Protein AF-A0A7J8WZK5-F1 (afdb_monomer)

Secondary structure (DSSP, 8-state):
-HHHHHHHHHHHHHHHHHHHH-HHHHHHHHHHHHHHHHHHHHHHHHS-TT-HHHHHHHHHHHHHHHHHHHHHHHHHT--HHHHHHHHHHHHHHHHHHHHHHHHHHHHHHHTT---HHHHHHHHHHHHHHHHHHHHHHHHHHHHHHHHHHHTTT-

Mean predicted aligned error: 5.55 Å

Nearest PDB structures (foldseek):
  4pgw-assembly1_A  TM=8.234E-01  e=2.227E-03  Bacillus subtilis subsp. subtilis str. 168
  6nq8-assembly2_B  TM=8.341E-01  e=3.348E-03  Bacillus subtilis subsp. subtilis str. 168
  6nq9-assembly3_C  TM=8.254E-01  e=3.900E-03  Bacillus subtilis subsp. subtilis str. 168
  4pgr-assembly1_A  TM=8.211E-01  e=5.571E-03  Bacillus subtilis subsp. subtilis str. 168
  8auw-assembly1_D  TM=2.621E-01  e=4.871E+00  Homo sapiens

Structure (mmCIF, N/CA/C/O backbone):
data_AF-A0A7J8WZK5-F1
#
_entry.id   AF-A0A7J8WZK5-F1
#
loop_
_atom_site.group_PDB
_atom_site.id
_atom_site.type_symbol
_atom_site.label_atom_id
_atom_site.label_alt_id
_atom_site.label_comp_id
_atom_site.label_asym_id
_atom_site.label_entity_id
_atom_site.label_seq_id
_atom_site.pdbx_PDB_ins_code
_atom_site.Cartn_x
_atom_site.Cartn_y
_atom_site.Cartn_z
_atom_site.occupancy
_atom_site.B_iso_or_equiv
_atom_site.auth_seq_id
_atom_site.auth_comp_id
_atom_site.auth_asym_id
_atom_site.auth_atom_id
_atom_site.pdbx_PDB_model_num
ATOM 1 N N . MET A 1 1 ? 10.643 -13.506 -3.062 1.00 64.12 1 MET A N 1
ATOM 2 C CA . MET A 1 1 ? 9.834 -14.519 -2.340 1.00 64.12 1 MET A CA 1
ATOM 3 C C . MET A 1 1 ? 9.861 -14.317 -0.829 1.00 64.12 1 MET A C 1
ATOM 5 O O . MET A 1 1 ? 8.789 -14.202 -0.262 1.00 64.12 1 MET A O 1
ATOM 9 N N . ALA A 1 2 ? 11.027 -14.218 -0.173 1.00 86.06 2 ALA A N 1
ATOM 10 C CA . ALA A 1 2 ? 11.083 -13.958 1.276 1.00 86.06 2 ALA A CA 1
ATOM 11 C C . ALA A 1 2 ? 10.385 -12.644 1.689 1.00 86.06 2 ALA A C 1
ATOM 13 O O . ALA A 1 2 ? 9.686 -12.618 2.694 1.00 86.06 2 ALA A O 1
ATOM 14 N N . SER A 1 3 ? 10.507 -11.589 0.874 1.00 83.94 3 SER A N 1
ATOM 15 C CA . SER A 1 3 ? 9.823 -10.303 1.080 1.00 83.94 3 SER A CA 1
ATOM 16 C C . SER A 1 3 ? 8.308 -10.451 1.243 1.00 83.94 3 SER A C 1
ATOM 18 O O . SER A 1 3 ? 7.768 -10.015 2.250 1.00 83.94 3 SER A O 1
ATOM 20 N N . ALA A 1 4 ? 7.644 -11.150 0.318 1.00 88.19 4 ALA A N 1
ATOM 21 C CA . ALA A 1 4 ? 6.196 -11.352 0.356 1.00 88.19 4 ALA A CA 1
ATOM 22 C C . ALA A 1 4 ? 5.731 -12.140 1.593 1.00 88.19 4 ALA A C 1
ATOM 24 O O . ALA A 1 4 ? 4.669 -11.863 2.144 1.00 88.19 4 ALA A O 1
ATOM 25 N N . VAL A 1 5 ? 6.537 -13.101 2.060 1.00 89.50 5 VAL A N 1
ATOM 26 C CA . VAL A 1 5 ? 6.240 -13.856 3.288 1.00 89.50 5 VAL A CA 1
ATOM 27 C C . VAL A 1 5 ? 6.329 -12.951 4.516 1.00 89.50 5 VAL A C 1
ATOM 29 O O . VAL A 1 5 ? 5.424 -12.965 5.348 1.00 89.50 5 VAL A O 1
ATOM 32 N N . PHE A 1 6 ? 7.390 -12.147 4.631 1.00 92.00 6 PHE A N 1
ATOM 33 C CA . PHE A 1 6 ? 7.547 -11.222 5.756 1.00 92.00 6 PHE A CA 1
ATOM 34 C C . PHE A 1 6 ? 6.491 -10.118 5.761 1.00 92.00 6 PHE A C 1
ATOM 36 O O . PHE A 1 6 ? 6.018 -9.728 6.824 1.00 92.00 6 PHE A O 1
ATOM 43 N N . GLU A 1 7 ? 6.088 -9.654 4.585 1.00 90.94 7 GLU A N 1
ATOM 44 C CA . GLU A 1 7 ? 5.021 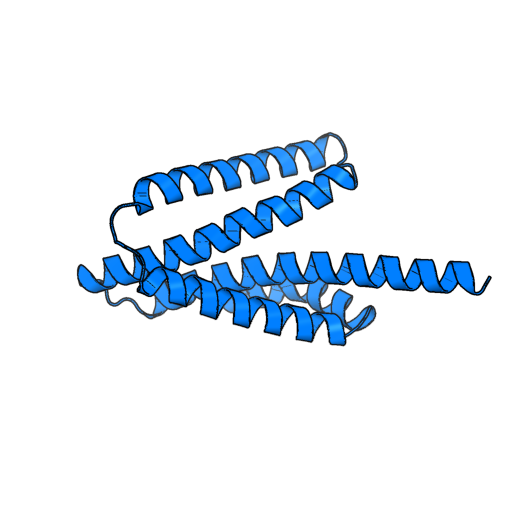-8.674 4.433 1.00 90.94 7 GLU A CA 1
ATOM 45 C C . GLU A 1 7 ? 3.654 -9.257 4.819 1.00 90.94 7 GLU A C 1
ATOM 47 O O . GLU A 1 7 ? 2.903 -8.643 5.570 1.00 90.94 7 GLU A O 1
ATOM 52 N N . GLY A 1 8 ? 3.360 -10.502 4.431 1.00 90.69 8 GLY A N 1
ATOM 53 C CA . GLY A 1 8 ? 2.179 -11.208 4.935 1.00 90.69 8 GLY A CA 1
ATOM 54 C C . GLY A 1 8 ? 2.197 -11.375 6.460 1.00 90.69 8 GLY A C 1
ATOM 55 O O . GLY A 1 8 ? 1.182 -11.156 7.123 1.00 90.69 8 GLY A O 1
ATOM 56 N N . ALA A 1 9 ? 3.356 -11.708 7.035 1.00 92.69 9 ALA A N 1
ATOM 57 C CA . ALA A 1 9 ? 3.514 -11.856 8.481 1.00 92.69 9 ALA A CA 1
ATOM 58 C C . ALA A 1 9 ? 3.329 -10.530 9.243 1.00 92.69 9 ALA A C 1
ATOM 60 O O . ALA A 1 9 ? 2.755 -10.536 10.332 1.00 92.69 9 ALA A O 1
ATOM 61 N N . SER A 1 10 ? 3.766 -9.395 8.683 1.00 93.06 10 SER A N 1
ATOM 62 C CA . SER A 1 10 ? 3.615 -8.080 9.321 1.00 93.06 10 SER A CA 1
ATOM 63 C C . SER A 1 10 ? 2.173 -7.562 9.287 1.00 93.06 10 SER A C 1
ATOM 65 O O . SER A 1 10 ? 1.742 -6.893 10.225 1.00 93.06 10 SER A O 1
ATOM 67 N N . VAL A 1 11 ? 1.406 -7.906 8.247 1.00 93.56 11 VAL A N 1
ATOM 68 C CA . VAL A 1 11 ? -0.013 -7.534 8.109 1.00 93.56 11 VAL A CA 1
ATOM 69 C C . VAL A 1 11 ? -0.940 -8.470 8.904 1.00 93.56 11 VAL A C 1
ATOM 71 O O . VAL A 1 11 ? -2.064 -8.092 9.236 1.00 93.56 11 VAL A O 1
ATOM 74 N N . GLY A 1 12 ? -0.467 -9.664 9.281 1.00 93.12 12 GLY A N 1
ATOM 75 C CA . GLY A 1 12 ? -1.225 -10.681 10.022 1.00 93.12 12 GLY A CA 1
ATOM 76 C C . GLY A 1 12 ? -2.021 -10.163 11.234 1.00 93.12 12 GLY A C 1
ATOM 77 O O . GLY A 1 12 ? -3.226 -10.409 11.291 1.00 93.12 12 GLY A O 1
ATOM 78 N N . PRO A 1 13 ? -1.422 -9.397 12.169 1.00 94.25 13 PRO A N 1
ATOM 79 C CA . PRO A 1 13 ? -2.145 -8.848 13.321 1.00 94.25 13 PRO A CA 1
ATOM 80 C C . PRO A 1 13 ? -3.306 -7.915 12.945 1.00 94.25 13 PRO A C 1
ATOM 82 O O . PRO A 1 13 ? -4.337 -7.900 13.615 1.00 94.25 13 PRO A O 1
ATOM 85 N N . LEU A 1 14 ? -3.169 -7.147 11.858 1.00 92.50 14 LEU A N 1
ATOM 86 C CA . LEU A 1 14 ? -4.234 -6.266 11.373 1.00 92.50 14 LEU A CA 1
ATOM 87 C C . LEU A 1 14 ? -5.396 -7.069 10.773 1.00 92.50 14 LEU A C 1
ATOM 89 O O . LEU A 1 14 ? -6.558 -6.705 10.954 1.00 92.50 14 LEU A O 1
ATOM 93 N N . ILE A 1 15 ? -5.089 -8.165 10.076 1.00 94.25 15 ILE A N 1
ATOM 94 C CA . ILE A 1 15 ? -6.098 -9.087 9.542 1.00 94.25 15 ILE A CA 1
ATOM 95 C C . ILE A 1 15 ? -6.841 -9.781 10.684 1.00 94.25 15 ILE A C 1
ATOM 97 O O . ILE A 1 15 ? -8.066 -9.873 10.635 1.00 94.25 15 ILE A O 1
ATOM 101 N N . ASP A 1 16 ? -6.132 -10.221 11.725 1.00 94.56 16 ASP A N 1
ATOM 102 C CA . ASP A 1 16 ? -6.757 -10.844 12.894 1.00 94.56 16 ASP A CA 1
ATOM 103 C C . ASP A 1 16 ? -7.722 -9.876 13.596 1.00 94.56 16 ASP A C 1
ATOM 105 O O . ASP A 1 16 ? -8.881 -10.213 13.843 1.00 94.56 16 ASP A O 1
ATOM 109 N N . LEU A 1 17 ? -7.307 -8.617 13.787 1.00 92.25 17 LEU A N 1
ATOM 110 C CA . LEU A 1 17 ? -8.190 -7.562 14.290 1.00 92.25 17 LEU A CA 1
ATOM 111 C C . LEU A 1 17 ? -9.423 -7.366 13.391 1.00 92.25 17 LEU A C 1
ATOM 113 O O . LEU A 1 17 ? -10.532 -7.166 13.891 1.00 92.25 17 LEU A O 1
ATOM 117 N N . ALA A 1 18 ? -9.254 -7.445 12.069 1.00 92.50 18 ALA A N 1
ATOM 118 C CA . ALA A 1 18 ? -10.366 -7.325 11.135 1.00 92.50 18 ALA A CA 1
ATOM 119 C C . ALA A 1 18 ? -11.383 -8.458 11.273 1.00 92.50 18 ALA A C 1
ATOM 121 O O . ALA A 1 18 ? -12.587 -8.200 11.287 1.00 92.50 18 ALA A O 1
ATOM 122 N N . ILE A 1 19 ? -10.902 -9.693 11.420 1.00 93.31 19 ILE A N 1
ATOM 123 C CA . ILE A 1 19 ? -11.737 -10.881 11.615 1.00 93.31 19 ILE A CA 1
ATOM 124 C C . ILE A 1 19 ? -12.517 -10.784 12.931 1.00 93.31 19 ILE A C 1
ATOM 126 O O . ILE A 1 19 ? -13.698 -11.126 12.961 1.00 93.31 19 ILE A O 1
ATOM 130 N N . GLN A 1 20 ? -11.888 -10.283 13.998 1.00 91.31 20 GLN A N 1
ATOM 131 C CA . GLN A 1 20 ? -12.538 -10.116 15.301 1.00 91.31 20 GLN A CA 1
ATOM 132 C C . GLN A 1 20 ? -13.648 -9.052 15.289 1.00 91.31 20 GLN A C 1
ATOM 134 O O . GLN A 1 20 ? -14.643 -9.202 15.998 1.00 91.31 20 GLN A O 1
ATOM 139 N N . ILE A 1 21 ? -13.495 -7.979 14.502 1.00 88.19 21 ILE A N 1
ATOM 140 C CA . ILE A 1 21 ? -14.491 -6.900 14.406 1.00 88.19 21 ILE A CA 1
ATOM 141 C C . ILE A 1 21 ? -15.628 -7.278 13.447 1.00 88.19 21 ILE A C 1
ATOM 143 O O . ILE A 1 21 ? -16.794 -7.272 13.841 1.00 88.19 21 ILE A O 1
ATOM 147 N N . ASP A 1 22 ? -15.302 -7.546 12.181 1.00 88.81 22 ASP A N 1
ATOM 148 C CA . ASP A 1 22 ? -16.250 -7.964 11.144 1.00 88.81 22 ASP A CA 1
ATOM 149 C C . ASP A 1 22 ? -15.484 -8.573 9.952 1.00 88.81 22 ASP A C 1
ATOM 151 O O . ASP A 1 22 ? -14.881 -7.833 9.164 1.00 88.81 22 ASP A O 1
ATOM 155 N N . PRO A 1 23 ? -15.551 -9.901 9.744 1.00 91.00 23 PRO A N 1
ATOM 156 C CA . PRO A 1 23 ? -14.893 -10.568 8.619 1.00 91.00 23 PRO A CA 1
ATOM 157 C C . PRO A 1 23 ? -15.300 -10.018 7.243 1.00 91.00 23 PRO A C 1
ATOM 159 O O . PRO A 1 23 ? -14.520 -10.080 6.291 1.00 91.00 23 PRO A O 1
ATOM 162 N N . SER A 1 24 ? -16.501 -9.445 7.118 1.00 92.56 24 SER A N 1
ATOM 163 C CA . SER A 1 24 ? -17.002 -8.869 5.863 1.00 92.56 24 SER A CA 1
ATOM 164 C C . SER A 1 24 ? -16.182 -7.653 5.425 1.00 92.56 24 SER A C 1
ATOM 166 O O . SER A 1 24 ? -16.026 -7.405 4.228 1.00 92.56 24 SER A O 1
ATOM 168 N N . VAL A 1 25 ?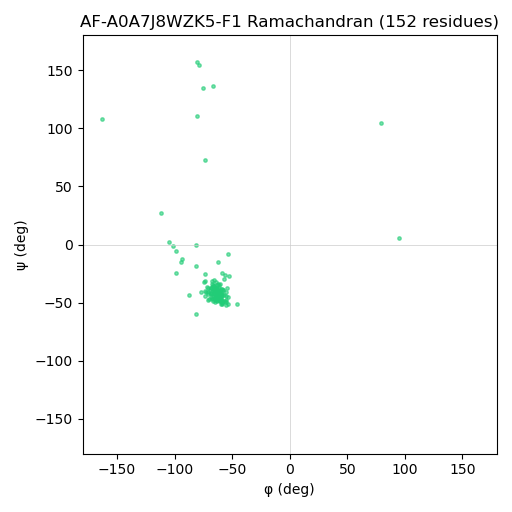 -15.628 -6.905 6.388 1.00 93.62 25 VAL A N 1
ATOM 169 C CA . VAL A 1 25 ? -14.773 -5.739 6.126 1.00 93.62 25 VAL A CA 1
ATOM 170 C C . VAL A 1 25 ? -13.486 -6.157 5.425 1.00 93.62 25 VAL A C 1
ATOM 172 O O . VAL A 1 25 ? -13.071 -5.484 4.485 1.00 93.62 25 VAL A O 1
ATOM 175 N N . LEU A 1 26 ? -12.893 -7.283 5.830 1.00 94.19 26 LEU A N 1
ATOM 176 C CA . LEU A 1 26 ? -11.678 -7.812 5.213 1.00 94.19 26 LEU A CA 1
ATOM 177 C C . LEU A 1 26 ? -11.896 -8.123 3.726 1.00 94.19 26 LEU A C 1
ATOM 179 O O . LEU A 1 26 ? 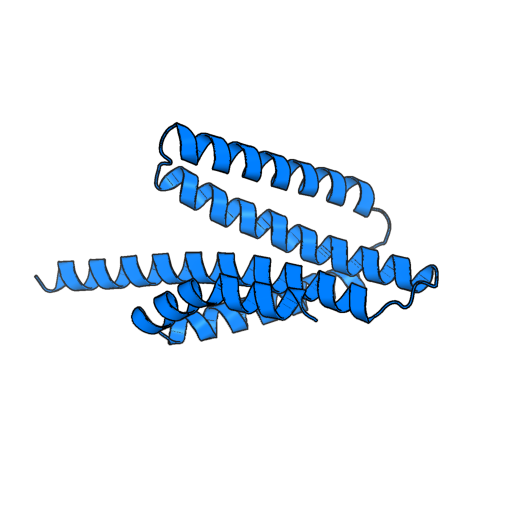-11.120 -7.684 2.877 1.00 94.19 26 LEU A O 1
ATOM 183 N N . VAL A 1 27 ? -12.981 -8.839 3.410 1.00 95.00 27 VAL A N 1
ATOM 184 C CA . VAL A 1 27 ? -13.327 -9.205 2.026 1.00 95.00 27 VAL A CA 1
ATOM 185 C C . VAL A 1 27 ? -13.617 -7.958 1.195 1.00 95.00 27 VAL A C 1
ATOM 187 O O . VAL A 1 27 ?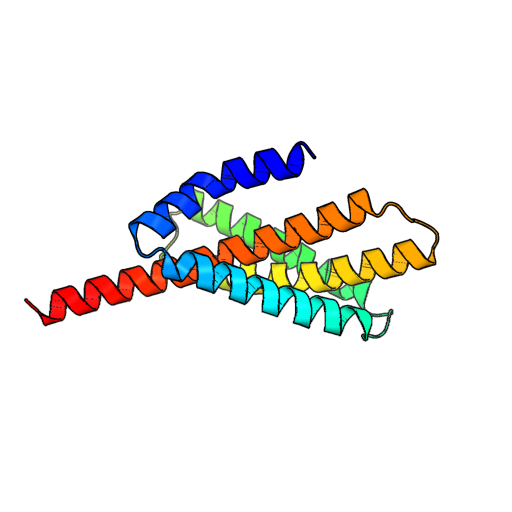 -13.110 -7.821 0.083 1.00 95.00 27 VAL A O 1
ATOM 190 N N . ALA A 1 28 ? -14.396 -7.021 1.737 1.00 95.06 28 ALA A N 1
ATOM 191 C CA . ALA A 1 28 ? -14.737 -5.790 1.037 1.00 95.06 28 ALA A CA 1
ATOM 192 C C . ALA A 1 28 ? -13.509 -4.894 0.793 1.00 95.06 28 ALA A C 1
ATOM 194 O O . ALA A 1 28 ? -13.384 -4.334 -0.295 1.00 95.06 28 ALA A O 1
ATOM 195 N N . ALA A 1 29 ? -12.583 -4.806 1.755 1.00 95.75 29 ALA A N 1
ATOM 196 C CA . ALA A 1 29 ? -11.321 -4.091 1.587 1.00 95.75 29 ALA A CA 1
ATOM 197 C C . ALA A 1 29 ? -10.480 -4.720 0.471 1.00 95.75 29 ALA A C 1
ATOM 199 O O . ALA A 1 29 ? -10.043 -4.012 -0.429 1.00 95.75 29 ALA A O 1
ATOM 200 N N . PHE A 1 30 ? -10.330 -6.048 0.475 1.00 95.94 30 PHE A N 1
ATOM 201 C CA . PHE A 1 30 ? -9.566 -6.768 -0.545 1.00 95.94 30 PHE A CA 1
ATOM 202 C C . PHE A 1 30 ? -10.145 -6.577 -1.954 1.00 95.94 30 PHE A C 1
ATOM 204 O O . PHE A 1 30 ? -9.419 -6.222 -2.882 1.00 95.94 30 PHE A O 1
ATOM 211 N N . VAL A 1 31 ? -11.460 -6.759 -2.116 1.00 96.81 31 VAL A N 1
ATOM 212 C CA . VAL A 1 31 ? -12.142 -6.559 -3.405 1.00 96.81 31 VAL A CA 1
ATOM 213 C C . VAL A 1 31 ? -12.047 -5.099 -3.853 1.00 96.81 31 VAL A C 1
ATOM 215 O O . VAL A 1 31 ? -11.777 -4.834 -5.023 1.00 96.81 31 VAL A O 1
ATOM 218 N N . GLY A 1 32 ? -12.214 -4.148 -2.930 1.00 95.38 32 GLY A N 1
ATOM 219 C CA . GLY A 1 32 ? -12.057 -2.722 -3.209 1.00 95.38 32 GLY A CA 1
ATOM 220 C C . GLY A 1 32 ? -10.656 -2.379 -3.716 1.00 95.38 32 GLY A C 1
ATOM 221 O O . GLY A 1 32 ? -10.525 -1.694 -4.730 1.00 95.38 32 GLY A O 1
ATOM 222 N N . THR A 1 33 ? -9.611 -2.906 -3.071 1.00 95.94 33 THR A N 1
ATOM 223 C CA . THR A 1 33 ? -8.223 -2.754 -3.530 1.00 95.94 33 THR A CA 1
ATOM 224 C C . THR A 1 33 ? -8.004 -3.408 -4.890 1.00 95.94 33 THR A C 1
ATOM 226 O O . THR A 1 33 ? -7.390 -2.788 -5.749 1.00 95.94 33 THR A O 1
ATOM 229 N N . ALA A 1 34 ? -8.528 -4.614 -5.132 1.00 96.38 34 ALA A N 1
ATOM 230 C CA . ALA A 1 34 ? -8.395 -5.304 -6.419 1.00 96.38 34 ALA A CA 1
ATOM 231 C C . ALA A 1 34 ? -9.019 -4.520 -7.578 1.00 96.38 34 ALA A C 1
ATOM 233 O O . ALA A 1 34 ? -8.401 -4.385 -8.634 1.00 96.38 34 ALA A O 1
ATOM 234 N N . ILE A 1 35 ? -10.207 -3.950 -7.366 1.00 96.62 35 ILE A N 1
ATOM 235 C CA . ILE A 1 35 ? -10.857 -3.086 -8.356 1.00 96.62 35 ILE A CA 1
ATOM 236 C C . ILE A 1 35 ? -10.030 -1.817 -8.573 1.00 96.62 35 ILE A C 1
ATOM 238 O O . ILE A 1 35 ? -9.772 -1.455 -9.718 1.00 96.62 35 ILE A O 1
ATOM 242 N N . ALA A 1 36 ? -9.586 -1.155 -7.500 1.00 94.44 36 ALA A N 1
ATOM 243 C CA . ALA A 1 36 ? -8.761 0.045 -7.610 1.00 94.44 36 ALA A CA 1
ATOM 244 C C . ALA A 1 36 ? -7.465 -0.241 -8.383 1.00 94.44 36 ALA A C 1
ATOM 246 O O . ALA A 1 36 ? -7.170 0.459 -9.347 1.00 94.44 36 ALA A O 1
ATOM 247 N N . PHE A 1 37 ? -6.744 -1.301 -8.020 1.00 94.75 37 PHE A N 1
ATOM 248 C CA . PHE A 1 37 ? -5.529 -1.744 -8.696 1.00 94.75 37 PHE A CA 1
ATOM 249 C C . PHE A 1 37 ? -5.774 -1.988 -10.186 1.00 94.75 37 PHE A C 1
ATOM 251 O O . PHE A 1 37 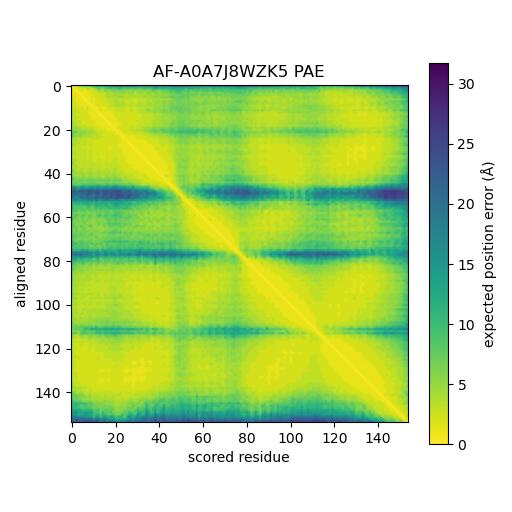? -5.110 -1.388 -11.025 1.00 94.75 37 PHE A O 1
ATOM 258 N N . ALA A 1 38 ? -6.791 -2.782 -10.534 1.00 94.56 38 ALA A N 1
ATOM 259 C CA . ALA A 1 38 ? -7.120 -3.066 -11.928 1.00 94.56 38 ALA A CA 1
ATOM 260 C C . ALA A 1 38 ? -7.466 -1.794 -12.723 1.00 94.56 38 ALA A C 1
ATOM 262 O O . ALA A 1 38 ? -6.987 -1.617 -13.843 1.00 94.56 38 ALA A O 1
ATOM 263 N N . CYS A 1 39 ? -8.263 -0.890 -12.147 1.00 93.75 39 CYS A N 1
ATOM 264 C CA . CYS A 1 39 ? -8.653 0.363 -12.791 1.00 93.75 39 CYS A CA 1
ATOM 265 C C . CYS A 1 39 ? -7.466 1.314 -12.987 1.00 93.75 39 CYS A C 1
ATOM 267 O O . CYS A 1 39 ? -7.287 1.850 -14.078 1.00 93.75 39 CYS A O 1
ATOM 269 N N . PHE A 1 40 ? -6.658 1.534 -11.949 1.00 91.31 40 PHE A N 1
ATOM 270 C CA . PHE A 1 40 ? -5.547 2.484 -11.990 1.00 91.31 40 PHE A CA 1
ATOM 271 C C . PHE A 1 40 ? -4.372 1.961 -12.815 1.00 91.31 40 PHE A C 1
ATOM 273 O O . PHE A 1 40 ? -3.875 2.702 -13.658 1.00 91.31 40 PHE A O 1
ATOM 280 N N . SER A 1 41 ? -3.981 0.692 -12.664 1.00 89.81 41 SER A N 1
ATOM 281 C CA . SER A 1 41 ? -2.979 0.073 -13.540 1.00 89.81 41 SER A CA 1
ATOM 282 C C . SER A 1 41 ? -3.477 -0.003 -14.988 1.00 89.81 41 SER A C 1
ATOM 284 O O . SER A 1 41 ? -2.719 0.275 -15.916 1.00 89.81 41 SER A O 1
ATOM 286 N N . GLY A 1 42 ? -4.770 -0.284 -15.195 1.00 89.38 42 GLY A N 1
ATOM 287 C CA . GLY A 1 42 ? -5.435 -0.213 -16.500 1.00 89.38 42 GLY A CA 1
ATOM 288 C C . GLY A 1 42 ? -5.342 1.165 -17.153 1.00 89.38 42 GLY A C 1
ATOM 289 O O . GLY A 1 42 ? -4.952 1.283 -18.313 1.00 89.38 42 GLY A O 1
ATOM 290 N N . ALA A 1 43 ? -5.654 2.218 -16.397 1.00 87.75 43 ALA A N 1
ATOM 291 C CA . ALA A 1 43 ? -5.530 3.597 -16.855 1.00 87.75 43 ALA A CA 1
ATOM 292 C C . ALA A 1 43 ? -4.071 3.978 -17.145 1.00 87.75 43 ALA A C 1
ATOM 294 O O . ALA A 1 43 ? -3.809 4.661 -18.134 1.00 87.75 43 ALA A O 1
ATOM 295 N N . ALA A 1 44 ? -3.126 3.500 -16.329 1.00 86.88 44 ALA A N 1
ATOM 296 C CA . ALA A 1 44 ? -1.701 3.703 -16.547 1.00 86.88 44 ALA A CA 1
ATOM 297 C C . ALA A 1 44 ? -1.278 3.129 -17.910 1.00 86.88 44 ALA A C 1
ATOM 299 O O . ALA A 1 44 ? -0.775 3.867 -18.748 1.00 86.88 44 ALA A O 1
ATOM 300 N N . MET A 1 45 ? -1.624 1.875 -18.217 1.00 85.75 45 MET A N 1
ATOM 301 C CA . MET A 1 45 ? -1.299 1.257 -19.514 1.00 85.75 45 MET A CA 1
ATOM 302 C C . MET A 1 45 ? -1.753 2.072 -20.742 1.00 85.75 45 MET A C 1
ATOM 304 O O . MET A 1 45 ? -1.149 1.960 -21.808 1.00 85.75 45 MET A O 1
ATOM 308 N N . LEU A 1 46 ? -2.808 2.883 -20.610 1.00 83.50 46 LEU A N 1
ATOM 309 C CA . LEU A 1 46 ? -3.357 3.716 -21.685 1.00 83.50 46 LEU A CA 1
ATOM 310 C C . LEU A 1 46 ? -2.816 5.159 -21.697 1.00 83.50 46 LEU A C 1
ATOM 312 O O . LEU A 1 46 ? -3.001 5.876 -22.684 1.00 83.50 46 LEU A O 1
ATOM 316 N N . ALA A 1 47 ? -2.183 5.618 -20.616 1.00 78.00 47 ALA A N 1
ATOM 317 C CA . ALA A 1 47 ? -1.738 7.000 -20.465 1.00 78.00 47 ALA A CA 1
ATOM 318 C C . ALA A 1 47 ? -0.425 7.300 -21.222 1.00 78.00 47 ALA A C 1
ATOM 320 O O . ALA A 1 47 ? 0.398 6.426 -21.495 1.00 78.00 47 ALA A O 1
ATOM 321 N N . LYS A 1 48 ? -0.220 8.574 -21.594 1.00 68.12 48 LYS A N 1
ATOM 322 C CA . LYS A 1 48 ? 0.951 9.021 -22.372 1.00 68.12 48 LYS A CA 1
ATOM 323 C C . LYS A 1 48 ? 2.227 9.090 -21.518 1.00 68.12 48 LYS A C 1
ATOM 325 O O . LYS A 1 48 ? 2.262 9.734 -20.478 1.00 68.12 48 LYS A O 1
ATOM 330 N N . ARG A 1 49 ? 3.317 8.554 -22.077 1.00 63.28 49 ARG A N 1
ATOM 331 C CA . ARG A 1 49 ? 4.650 8.328 -21.478 1.00 63.28 49 ARG A CA 1
ATOM 332 C C . ARG A 1 49 ? 5.420 9.484 -20.814 1.00 63.28 49 ARG A C 1
ATOM 334 O O . ARG A 1 49 ? 6.497 9.231 -20.299 1.00 63.28 49 ARG A O 1
ATOM 341 N N . ARG A 1 50 ? 5.006 10.752 -20.892 1.00 59.12 50 ARG A N 1
ATOM 342 C CA . ARG A 1 50 ? 5.945 11.879 -20.656 1.00 59.12 50 ARG A CA 1
ATOM 343 C C . ARG A 1 50 ? 5.882 12.564 -19.287 1.00 59.12 50 ARG A C 1
ATOM 345 O O . ARG A 1 50 ? 6.684 13.462 -19.057 1.00 59.12 50 ARG A O 1
ATOM 352 N N . GLU A 1 51 ? 4.998 12.155 -18.379 1.00 63.38 51 GLU A N 1
ATOM 353 C CA . GLU A 1 51 ? 4.765 12.883 -17.114 1.00 63.38 51 GLU A CA 1
ATOM 354 C C . GLU A 1 51 ? 5.375 12.223 -15.853 1.00 63.38 51 GLU A C 1
ATOM 356 O O . GLU A 1 51 ? 5.257 12.765 -14.754 1.00 63.38 51 GLU A O 1
ATOM 361 N N . TYR A 1 52 ? 6.096 11.100 -15.983 1.00 60.41 52 TYR A N 1
ATOM 362 C CA . TYR A 1 52 ? 6.547 10.291 -14.832 1.00 60.41 52 TYR A CA 1
ATOM 363 C C . TYR A 1 52 ? 7.567 10.969 -13.920 1.00 60.41 52 TYR A C 1
ATOM 365 O O . TYR A 1 52 ? 7.518 10.786 -12.707 1.00 60.41 52 TYR A O 1
ATOM 373 N N . LEU A 1 53 ? 8.467 11.781 -14.476 1.00 63.12 53 LEU A N 1
ATOM 374 C CA . LEU A 1 53 ? 9.528 12.431 -13.698 1.00 63.12 53 LEU A CA 1
ATOM 375 C C . LEU A 1 53 ? 8.959 13.447 -12.696 1.00 63.12 53 LEU A C 1
ATOM 377 O O . LEU A 1 53 ? 9.398 13.512 -11.549 1.00 63.12 53 LEU A O 1
ATOM 381 N N . TYR A 1 54 ? 7.930 14.193 -13.105 1.00 72.94 54 TYR A N 1
ATOM 382 C CA . TYR A 1 54 ? 7.241 15.138 -12.227 1.00 72.94 54 TYR A CA 1
ATOM 383 C C . TYR A 1 54 ? 6.356 14.421 -11.209 1.00 72.94 54 TYR A C 1
ATOM 385 O O . TYR A 1 54 ? 6.329 14.810 -10.040 1.00 72.94 54 TYR A O 1
ATOM 393 N N . LEU A 1 55 ? 5.671 13.353 -11.627 1.00 80.06 55 LEU A N 1
ATOM 394 C CA . LEU A 1 55 ? 4.788 12.604 -10.741 1.00 80.06 55 LEU A CA 1
ATOM 395 C C . LEU A 1 55 ? 5.575 11.844 -9.660 1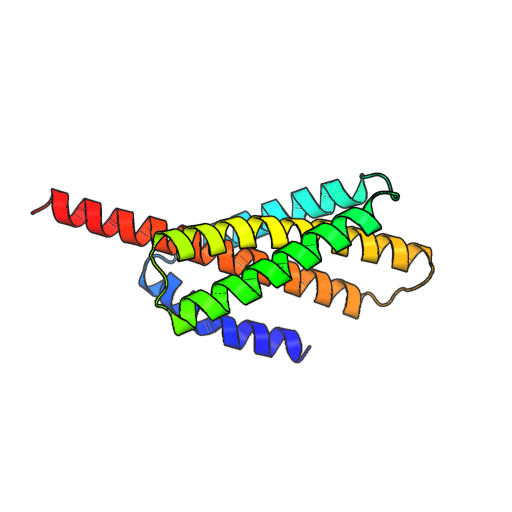.00 80.06 55 LEU A C 1
ATOM 397 O O . LEU A 1 55 ? 5.222 11.923 -8.488 1.00 80.06 55 LEU A O 1
ATOM 401 N N . GLY A 1 56 ? 6.695 11.204 -10.010 1.00 82.00 56 GLY A N 1
ATOM 402 C CA . GLY A 1 56 ? 7.588 10.551 -9.046 1.00 82.00 56 GLY A CA 1
ATOM 403 C C . GLY A 1 56 ? 8.208 11.532 -8.043 1.00 82.00 56 GLY A C 1
ATOM 404 O O . GLY A 1 56 ? 8.262 11.253 -6.843 1.00 82.00 56 GLY A O 1
ATOM 405 N N . GLY A 1 57 ? 8.609 12.726 -8.496 1.00 83.75 57 GLY A N 1
ATOM 406 C CA . GLY A 1 57 ? 9.071 13.807 -7.614 1.00 83.75 57 GLY A CA 1
ATOM 407 C C . GLY A 1 57 ? 7.994 14.281 -6.628 1.00 83.75 57 GLY A C 1
ATOM 408 O O . GLY A 1 57 ? 8.253 14.437 -5.434 1.00 83.75 57 GLY A O 1
ATOM 409 N N . LEU A 1 58 ? 6.756 14.445 -7.100 1.00 87.38 58 LEU A N 1
ATOM 410 C CA . LEU A 1 58 ? 5.628 14.818 -6.247 1.00 87.38 58 LEU A CA 1
ATOM 411 C C . LEU A 1 58 ? 5.325 13.729 -5.205 1.00 87.38 58 LEU A C 1
ATOM 413 O O . LEU A 1 58 ? 5.214 14.021 -4.015 1.00 87.38 58 LEU A O 1
ATOM 417 N N . LEU A 1 59 ? 5.242 12.467 -5.624 1.00 87.19 59 LEU A N 1
ATOM 418 C CA . LEU A 1 59 ? 4.912 11.350 -4.737 1.00 87.19 59 LEU A CA 1
ATOM 419 C C . LEU A 1 59 ? 6.015 11.062 -3.707 1.00 87.19 59 LEU A C 1
ATOM 421 O O . LEU A 1 59 ? 5.715 10.762 -2.549 1.00 87.19 59 LEU A O 1
ATOM 425 N N . SER A 1 60 ? 7.289 11.208 -4.082 1.00 87.69 60 SER A N 1
ATOM 426 C CA . SER A 1 60 ? 8.420 11.076 -3.147 1.00 87.69 60 SER A CA 1
ATOM 427 C C . SER A 1 60 ? 8.431 12.177 -2.090 1.00 87.69 60 SER A C 1
ATOM 429 O O . SER A 1 60 ? 8.668 11.895 -0.909 1.00 87.69 60 SER A O 1
ATOM 431 N N . SER A 1 61 ? 8.065 13.408 -2.460 1.00 89.81 61 SER A N 1
ATOM 432 C CA . SER A 1 61 ? 7.843 14.475 -1.480 1.00 89.81 61 SER A CA 1
ATOM 433 C C . SER A 1 61 ? 6.669 14.162 -0.540 1.00 89.81 61 SER A C 1
ATOM 435 O O . SER A 1 61 ? 6.776 14.382 0.666 1.00 89.81 61 SER A O 1
ATOM 437 N N . GLY A 1 62 ? 5.595 13.548 -1.056 1.00 89.06 62 GLY A N 1
ATOM 438 C CA . GLY A 1 62 ? 4.447 13.098 -0.266 1.00 89.06 62 GLY A CA 1
ATOM 439 C C . GLY A 1 62 ? 4.815 12.039 0.777 1.00 89.06 62 GLY A C 1
ATOM 440 O O . GLY A 1 62 ? 4.421 12.154 1.936 1.00 89.06 62 GLY A O 1
ATOM 441 N N . VAL A 1 63 ? 5.633 11.047 0.409 1.00 89.00 63 VAL A N 1
ATOM 442 C CA . VAL A 1 63 ? 6.142 10.030 1.355 1.00 89.00 63 VAL A CA 1
ATOM 443 C C . VAL A 1 63 ? 7.054 10.650 2.402 1.00 89.00 63 VAL A C 1
ATOM 445 O O . VAL A 1 63 ? 6.935 10.332 3.582 1.00 89.00 63 VAL A O 1
ATOM 448 N N . SER A 1 64 ? 7.928 11.571 1.995 1.00 90.19 64 SER A N 1
ATOM 449 C CA . SER A 1 64 ? 8.799 12.286 2.932 1.00 90.19 64 SER A CA 1
ATOM 450 C C . SER A 1 64 ? 7.974 13.081 3.946 1.00 90.19 64 SER A C 1
ATOM 452 O O . SER A 1 64 ? 8.256 13.047 5.141 1.00 90.19 64 SER A O 1
ATOM 454 N N . MET A 1 65 ? 6.910 13.747 3.491 1.00 89.75 65 MET A N 1
ATOM 455 C CA . MET A 1 65 ? 5.979 14.456 4.366 1.00 89.75 65 MET A CA 1
ATOM 456 C C . MET A 1 65 ? 5.275 13.504 5.337 1.00 89.75 65 MET A C 1
ATOM 458 O O . MET A 1 65 ? 5.231 13.793 6.530 1.00 89.75 65 MET A O 1
ATOM 462 N N . LEU A 1 66 ? 4.770 12.362 4.857 1.00 89.62 66 LEU A N 1
ATOM 463 C CA . LEU A 1 66 ? 4.169 11.329 5.708 1.00 89.62 66 LEU A CA 1
ATOM 464 C C . LEU A 1 66 ? 5.148 10.842 6.778 1.00 89.62 66 LEU A C 1
ATOM 466 O O . LEU A 1 66 ? 4.765 10.736 7.936 1.00 89.62 66 LEU A O 1
ATOM 470 N N . LEU A 1 67 ? 6.414 10.616 6.421 1.00 90.81 67 LEU A N 1
ATOM 471 C CA . LEU A 1 67 ? 7.457 10.204 7.360 1.00 90.81 67 LEU A CA 1
ATOM 472 C C . LEU A 1 67 ? 7.667 11.242 8.471 1.00 90.81 67 LEU A C 1
ATOM 474 O O . LEU A 1 67 ? 7.682 10.886 9.650 1.00 90.81 67 LEU A O 1
ATOM 478 N N . TRP A 1 68 ? 7.774 12.524 8.115 1.00 89.62 68 TRP A N 1
ATOM 479 C CA . TRP A 1 68 ? 7.916 13.603 9.098 1.00 89.62 68 TRP A CA 1
ATOM 480 C C . TRP A 1 68 ? 6.672 13.768 9.973 1.00 89.62 68 TRP A C 1
ATOM 482 O O . TRP A 1 68 ? 6.800 14.004 11.174 1.00 89.62 68 TRP A O 1
ATOM 492 N N . LEU A 1 69 ? 5.475 13.605 9.403 1.00 86.44 69 LEU A N 1
ATOM 493 C CA . LEU A 1 69 ? 4.217 13.635 10.151 1.00 86.44 69 LEU A CA 1
ATOM 494 C C . LEU A 1 69 ? 4.132 12.485 11.155 1.00 86.44 69 LEU A C 1
ATOM 496 O O . LEU A 1 69 ? 3.798 12.718 12.316 1.00 86.44 69 LEU A O 1
ATOM 500 N N . HIS A 1 70 ? 4.492 11.272 10.740 1.00 86.00 70 HIS A N 1
ATOM 501 C CA . HIS A 1 70 ? 4.502 10.102 11.612 1.00 86.00 70 HIS A CA 1
ATOM 502 C C . HIS A 1 70 ? 5.494 10.282 12.768 1.00 86.00 70 HIS A C 1
ATOM 504 O O . HIS A 1 70 ? 5.162 10.022 13.926 1.00 86.00 70 HIS A O 1
ATOM 510 N N . PHE A 1 71 ? 6.691 10.794 12.467 1.00 87.56 71 PHE A N 1
ATOM 511 C CA . PHE A 1 71 ? 7.717 11.084 13.467 1.00 87.56 71 PHE A CA 1
ATOM 512 C C . PHE 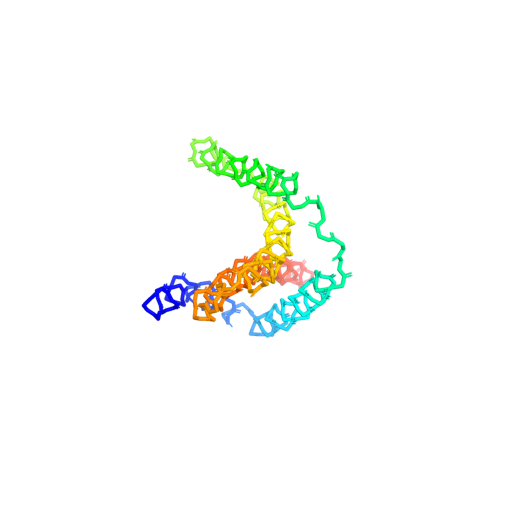A 1 71 ? 7.259 12.154 14.466 1.00 87.56 71 PHE A C 1
ATOM 514 O O . PHE A 1 71 ? 7.372 11.967 15.678 1.00 87.56 71 PHE A O 1
ATOM 521 N N . ALA A 1 72 ? 6.669 13.248 13.978 1.00 85.69 72 ALA A N 1
ATOM 522 C CA . ALA A 1 72 ? 6.113 14.293 14.831 1.00 85.69 72 ALA A CA 1
ATOM 523 C C . ALA A 1 72 ? 4.970 13.758 15.709 1.00 85.69 72 ALA A C 1
ATOM 525 O O . ALA A 1 72 ? 4.949 13.999 16.914 1.00 85.69 72 ALA A O 1
ATOM 526 N N . SER A 1 73 ? 4.059 12.972 15.133 1.00 85.19 73 SER A N 1
ATOM 527 C CA . SER A 1 73 ? 2.960 12.318 15.850 1.00 85.19 73 SER A CA 1
ATOM 528 C C . SER A 1 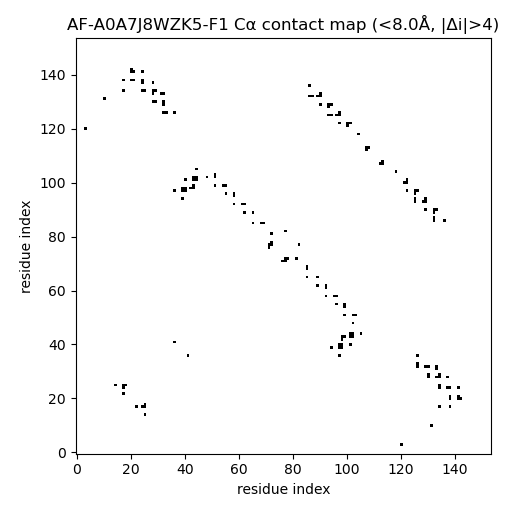73 ? 3.467 11.406 16.977 1.00 85.19 73 SER A C 1
ATOM 530 O O . SER A 1 73 ? 2.918 11.421 18.080 1.00 85.19 73 SER A O 1
ATOM 532 N N . SER A 1 74 ? 4.566 10.680 16.745 1.00 85.44 74 SER A N 1
ATOM 533 C CA . SER A 1 74 ? 5.197 9.823 17.756 1.00 85.44 74 SER A CA 1
ATOM 534 C C . SER A 1 74 ? 5.829 10.596 18.920 1.00 85.44 74 SER A C 1
ATOM 536 O O . SER A 1 74 ? 5.882 10.058 20.023 1.00 85.44 74 SER A O 1
ATOM 538 N N . ILE A 1 75 ? 6.335 11.814 18.696 1.00 88.00 75 ILE A N 1
ATOM 539 C CA . ILE A 1 75 ? 6.996 12.623 19.737 1.00 88.00 75 ILE A CA 1
ATOM 540 C C . ILE A 1 75 ? 5.988 13.476 20.510 1.00 88.00 75 ILE A C 1
ATOM 542 O O . ILE A 1 75 ? 6.073 13.583 21.731 1.00 88.00 75 ILE A O 1
ATOM 546 N N . PHE A 1 76 ? 5.043 14.098 19.805 1.00 82.50 76 PHE A N 1
ATOM 547 C CA . PHE A 1 76 ? 4.143 15.106 20.372 1.00 82.50 76 PHE A CA 1
ATOM 548 C C . PHE A 1 76 ? 2.760 14.559 20.751 1.00 82.50 76 PHE A C 1
ATOM 550 O O . PHE A 1 76 ? 1.966 15.283 21.346 1.00 82.50 76 PHE A O 1
ATOM 557 N N . GLY A 1 77 ? 2.477 13.291 20.434 1.00 73.44 77 GLY A N 1
ATOM 558 C CA . GLY A 1 77 ? 1.164 12.679 20.614 1.00 73.44 77 GLY A CA 1
ATOM 559 C C . GLY A 1 77 ? 0.206 13.084 19.492 1.00 73.44 77 GLY A C 1
ATOM 560 O O . GLY A 1 77 ? -0.304 14.202 19.449 1.00 73.44 77 GLY A O 1
ATOM 561 N N . GLY A 1 78 ? -0.048 12.165 18.561 1.00 74.12 78 GLY A N 1
ATOM 562 C CA . GLY A 1 78 ? -0.965 12.387 17.444 1.00 74.12 78 GLY A CA 1
ATOM 563 C C . GLY A 1 78 ? -2.426 12.536 17.870 1.00 74.12 78 GLY A C 1
ATOM 564 O O . GLY A 1 78 ? -2.944 11.753 18.666 1.00 74.12 78 GLY A O 1
ATOM 565 N N . SER A 1 79 ? -3.129 13.509 17.285 1.00 81.12 79 SER A N 1
ATOM 566 C CA . SER A 1 79 ? -4.588 13.606 17.407 1.00 81.12 79 SER A CA 1
ATOM 567 C C . SER A 1 79 ? -5.288 12.643 16.439 1.00 81.12 79 SER A C 1
ATOM 569 O O . SER A 1 79 ? -4.750 12.288 15.386 1.00 81.12 79 SER A O 1
ATOM 571 N N . ALA A 1 80 ? -6.538 12.275 16.738 1.00 78.75 80 ALA A N 1
ATOM 572 C CA . ALA A 1 80 ? -7.355 11.457 15.837 1.00 78.75 80 ALA A CA 1
ATOM 573 C C . ALA A 1 80 ? -7.531 12.093 14.442 1.00 78.75 80 ALA A C 1
ATOM 575 O O . ALA A 1 80 ? -7.658 11.377 13.450 1.00 78.75 80 ALA A O 1
ATOM 576 N N . ALA A 1 81 ? -7.512 13.428 14.350 1.00 79.62 81 ALA A N 1
ATOM 577 C CA . ALA A 1 81 ? -7.589 14.144 13.080 1.00 79.62 81 ALA A CA 1
ATOM 578 C C . ALA A 1 81 ? -6.301 13.993 12.254 1.00 79.62 81 ALA A C 1
ATOM 580 O O . ALA A 1 81 ? -6.385 13.756 11.051 1.00 79.62 81 ALA A O 1
ATOM 581 N N . PHE A 1 82 ? -5.127 14.057 12.895 1.00 83.69 82 PHE A N 1
ATOM 582 C CA . PHE A 1 82 ? -3.847 13.815 12.221 1.00 83.69 82 PHE A CA 1
ATOM 583 C C . PHE A 1 82 ? -3.753 12.386 11.693 1.00 83.69 82 PHE A C 1
ATOM 585 O O . PHE A 1 82 ? -3.390 12.192 10.539 1.00 83.69 82 PHE A O 1
ATOM 592 N N . PHE A 1 83 ? -4.177 11.403 12.489 1.00 83.88 83 PHE A N 1
ATOM 593 C CA . PHE A 1 83 ? -4.209 10.003 12.064 1.00 83.88 83 PHE A CA 1
ATOM 594 C C . PHE A 1 83 ? -5.138 9.771 10.858 1.00 83.88 83 PHE A C 1
ATOM 596 O O . PHE A 1 83 ? -4.785 9.061 9.920 1.00 83.88 83 PHE A O 1
ATOM 603 N N . MET A 1 84 ? -6.317 10.408 10.833 1.00 86.06 84 MET A N 1
ATOM 604 C CA . MET A 1 84 ? -7.201 10.368 9.660 1.00 86.06 84 MET A CA 1
ATOM 605 C C . MET A 1 84 ? -6.552 11.008 8.438 1.00 86.06 84 MET A C 1
ATOM 607 O O . MET A 1 84 ? -6.547 10.399 7.370 1.00 86.06 84 MET A O 1
ATOM 611 N N . PHE A 1 85 ? -5.989 12.207 8.585 1.00 87.75 85 PHE A N 1
ATOM 612 C CA . PHE A 1 85 ? -5.297 12.872 7.487 1.00 87.75 85 PHE A CA 1
ATOM 613 C C . PHE A 1 85 ? -4.188 11.987 6.911 1.00 87.75 85 PHE A C 1
ATOM 615 O O . PHE A 1 85 ? -4.142 11.784 5.704 1.00 87.75 85 PHE A O 1
ATOM 622 N N . GLU A 1 86 ? -3.351 11.412 7.769 1.00 89.88 86 GLU A N 1
ATOM 623 C CA . GLU A 1 86 ? -2.228 10.564 7.376 1.00 89.88 86 GLU A CA 1
ATOM 624 C C . GLU A 1 86 ? -2.679 9.336 6.578 1.00 89.88 86 GLU A C 1
ATOM 626 O O . GLU A 1 86 ? -2.106 9.031 5.533 1.00 89.88 86 GLU A O 1
ATOM 631 N N . ILE A 1 87 ? -3.756 8.673 7.005 1.00 90.62 87 ILE A N 1
ATOM 632 C CA . ILE A 1 87 ? -4.284 7.500 6.306 1.00 90.62 87 ILE A CA 1
ATOM 633 C C . ILE A 1 87 ? -4.873 7.860 4.941 1.00 90.62 87 ILE A C 1
ATOM 635 O O . ILE A 1 87 ? -4.588 7.172 3.961 1.00 90.62 87 ILE A O 1
ATOM 639 N N . TYR A 1 88 ? -5.688 8.915 4.849 1.00 92.50 88 TYR A N 1
ATOM 640 C CA . TYR A 1 88 ? -6.314 9.302 3.578 1.00 92.50 88 TYR A CA 1
ATOM 641 C C . TYR A 1 88 ? -5.306 9.922 2.603 1.00 92.50 88 TYR A C 1
ATOM 643 O O . TYR A 1 88 ? -5.332 9.610 1.412 1.00 92.50 88 TYR A O 1
ATOM 651 N N . PHE A 1 89 ? -4.395 10.762 3.098 1.00 92.50 89 PHE A N 1
ATOM 652 C CA . PHE A 1 89 ? -3.313 11.323 2.292 1.00 92.50 89 PHE A CA 1
ATOM 653 C C . PHE A 1 89 ? -2.338 10.227 1.852 1.00 92.50 89 PHE A C 1
ATOM 655 O O . PHE A 1 89 ? -1.983 10.154 0.678 1.00 92.50 89 PHE A O 1
ATOM 662 N N . GLY A 1 90 ? -1.986 9.311 2.757 1.00 92.56 90 GLY A N 1
ATOM 663 C CA . GLY A 1 90 ? -1.224 8.109 2.442 1.00 92.56 90 GLY A CA 1
ATOM 664 C C . GLY A 1 90 ? -1.896 7.280 1.357 1.00 92.56 90 GLY A C 1
ATOM 665 O O . GLY A 1 90 ? -1.264 6.963 0.359 1.00 92.56 90 GLY A O 1
ATOM 666 N N . LEU A 1 91 ? -3.191 6.993 1.479 1.00 94.06 91 LEU A N 1
ATOM 667 C CA . LEU A 1 91 ? -3.924 6.267 0.443 1.00 94.06 91 LEU A CA 1
ATOM 668 C C . LEU A 1 91 ? -3.782 6.936 -0.936 1.00 94.06 91 LEU A C 1
ATOM 670 O O . LEU A 1 91 ? -3.483 6.248 -1.908 1.00 94.06 91 LEU A O 1
ATOM 674 N N . LEU A 1 92 ? -3.930 8.262 -1.014 1.00 93.19 92 LEU A N 1
ATOM 675 C CA . LEU A 1 92 ? -3.762 9.015 -2.260 1.00 93.19 92 LEU A CA 1
ATOM 676 C C . LEU A 1 92 ? -2.340 8.891 -2.829 1.00 93.19 92 LEU A C 1
ATOM 678 O O . LEU A 1 92 ? -2.178 8.635 -4.020 1.00 93.19 92 LEU A O 1
ATOM 682 N N . VAL A 1 93 ? -1.319 9.026 -1.981 1.00 93.19 93 VAL A N 1
ATOM 683 C CA . VAL A 1 93 ? 0.088 8.897 -2.387 1.00 93.19 93 VAL A CA 1
ATOM 684 C C . VAL A 1 93 ? 0.379 7.492 -2.921 1.00 93.19 93 VAL A C 1
ATOM 686 O O . VAL A 1 93 ? 0.970 7.355 -3.987 1.00 93.19 93 VAL A O 1
ATOM 689 N N . PHE A 1 94 ? -0.067 6.439 -2.235 1.00 93.19 94 PHE A N 1
ATOM 690 C CA . PHE A 1 94 ? 0.228 5.060 -2.638 1.00 93.19 94 PHE A CA 1
ATOM 691 C C . PHE A 1 94 ? -0.576 4.591 -3.853 1.00 93.19 94 PHE A C 1
ATOM 693 O O . PHE A 1 94 ? -0.046 3.857 -4.680 1.00 93.19 94 PHE A O 1
ATOM 700 N N . VAL A 1 95 ? -1.809 5.073 -4.031 1.00 93.81 95 VAL A N 1
ATOM 701 C CA . VAL A 1 95 ? -2.526 4.899 -5.305 1.00 93.81 95 VAL A CA 1
ATOM 702 C C . VAL A 1 95 ? -1.771 5.589 -6.447 1.00 93.81 95 VAL A C 1
ATOM 704 O O . VAL A 1 95 ? -1.701 5.048 -7.547 1.00 93.81 95 VAL A O 1
ATOM 707 N N . GLY A 1 96 ? -1.163 6.751 -6.189 1.00 91.25 96 GLY A N 1
ATOM 708 C CA . GLY A 1 96 ? -0.282 7.418 -7.145 1.00 91.25 96 GLY A CA 1
ATOM 709 C C . GLY A 1 96 ? 0.958 6.592 -7.499 1.00 91.25 96 GLY A C 1
ATOM 710 O O . GLY A 1 96 ? 1.277 6.473 -8.681 1.00 91.25 96 GLY A O 1
ATOM 711 N N . TYR A 1 97 ? 1.623 5.987 -6.507 1.00 90.94 97 TYR A N 1
ATOM 712 C CA . TYR A 1 97 ? 2.776 5.106 -6.747 1.00 90.94 97 TYR A CA 1
ATOM 713 C C . TYR A 1 97 ? 2.409 3.911 -7.605 1.00 90.94 97 TYR A C 1
ATOM 715 O O . TYR A 1 97 ? 3.070 3.676 -8.601 1.00 90.94 97 TYR A O 1
ATOM 723 N N . MET A 1 98 ? 1.284 3.262 -7.322 1.00 91.94 98 MET A N 1
ATOM 724 C CA . MET A 1 98 ? 0.790 2.146 -8.125 1.00 91.94 98 MET A CA 1
ATOM 725 C C . MET A 1 98 ? 0.652 2.500 -9.619 1.00 91.94 98 MET A C 1
ATOM 727 O O . MET A 1 98 ? 0.949 1.681 -10.491 1.00 91.94 98 MET A O 1
ATOM 731 N N . VAL A 1 99 ? 0.236 3.733 -9.939 1.00 91.19 99 VAL A N 1
ATOM 732 C CA . VAL A 1 99 ? 0.190 4.237 -11.324 1.00 91.19 99 VAL A CA 1
ATOM 733 C C . VAL A 1 99 ? 1.599 4.464 -11.877 1.00 91.19 99 VAL A C 1
ATOM 735 O O . VAL A 1 99 ? 1.873 4.049 -13.001 1.00 91.19 99 VAL A O 1
ATOM 738 N N . VAL A 1 100 ? 2.486 5.110 -11.115 1.00 90.00 100 VAL A N 1
ATOM 739 C CA . VAL A 1 100 ? 3.874 5.376 -11.535 1.00 90.00 100 VAL A CA 1
ATOM 740 C C . VAL A 1 100 ? 4.651 4.082 -11.758 1.00 90.00 100 VAL A C 1
ATOM 742 O O . VAL A 1 100 ? 5.277 3.934 -12.803 1.00 90.00 100 VAL A O 1
ATOM 745 N N . ASP A 1 101 ? 4.551 3.125 -10.847 1.00 91.31 101 ASP A N 1
ATOM 746 C CA . ASP A 1 101 ? 5.281 1.863 -10.892 1.00 91.31 101 ASP A CA 1
ATOM 747 C C . ASP A 1 101 ? 4.777 0.978 -12.034 1.00 91.31 101 ASP A C 1
ATOM 749 O O . ASP A 1 101 ? 5.583 0.409 -12.770 1.00 91.31 101 ASP A O 1
ATOM 753 N N . THR A 1 102 ? 3.458 0.940 -12.283 1.00 91.31 102 THR A N 1
ATOM 754 C CA . THR A 1 102 ? 2.906 0.273 -13.480 1.00 91.31 102 THR A CA 1
ATOM 755 C C . THR A 1 102 ? 3.543 0.831 -14.757 1.00 91.31 102 THR A C 1
ATOM 757 O O . THR A 1 102 ? 3.878 0.082 -15.674 1.00 91.31 102 THR A O 1
ATOM 760 N N . GLN A 1 103 ? 3.741 2.145 -14.821 1.00 89.88 103 GLN A N 1
ATOM 761 C CA . GLN A 1 103 ? 4.279 2.806 -16.005 1.00 89.88 103 GLN A CA 1
ATOM 762 C C . GLN A 1 103 ? 5.784 2.632 -16.157 1.00 89.88 103 GLN A C 1
ATOM 764 O O . GLN A 1 103 ? 6.258 2.389 -17.267 1.00 89.88 103 GLN A O 1
ATOM 769 N N . ASP A 1 104 ? 6.522 2.713 -15.053 1.00 89.31 104 ASP A N 1
ATOM 770 C CA . ASP A 1 104 ? 7.961 2.472 -15.011 1.00 89.31 104 ASP A CA 1
ATOM 771 C C . ASP A 1 104 ? 8.282 1.029 -15.432 1.00 89.31 104 ASP A C 1
ATOM 773 O O . ASP A 1 104 ? 9.191 0.798 -16.225 1.00 89.31 104 ASP A O 1
ATOM 777 N N . ILE A 1 105 ? 7.467 0.053 -15.011 1.00 90.69 105 ILE A N 1
ATOM 778 C CA . ILE A 1 105 ? 7.558 -1.340 -15.477 1.00 90.69 105 ILE A CA 1
ATOM 779 C C . ILE A 1 105 ? 7.365 -1.430 -16.996 1.00 90.69 105 ILE A C 1
ATOM 781 O O . ILE A 1 105 ? 8.145 -2.091 -17.681 1.00 90.69 105 ILE A O 1
ATOM 785 N N . ILE A 1 106 ? 6.348 -0.760 -17.546 1.00 89.06 106 ILE A N 1
ATOM 786 C CA . ILE A 1 106 ? 6.096 -0.758 -18.995 1.00 89.06 106 ILE A CA 1
ATOM 787 C C . ILE A 1 106 ? 7.263 -0.108 -19.740 1.00 89.06 106 ILE A C 1
ATOM 789 O O . ILE A 1 106 ? 7.672 -0.597 -20.795 1.00 89.06 106 ILE A O 1
ATOM 793 N N . GLU A 1 107 ? 7.810 0.990 -19.225 1.00 87.94 107 GLU A N 1
ATOM 794 C CA . GLU A 1 107 ? 8.948 1.672 -19.832 1.00 87.94 107 GLU A CA 1
ATOM 795 C C . GLU A 1 107 ? 10.207 0.800 -19.816 1.00 87.94 107 GLU A C 1
ATOM 797 O O . GLU A 1 107 ? 10.808 0.598 -20.874 1.00 87.94 107 GLU A O 1
ATOM 802 N N . LYS A 1 108 ? 10.537 0.199 -18.668 1.00 89.25 108 LYS A N 1
ATOM 803 C CA . LYS A 1 108 ? 11.630 -0.772 -18.507 1.00 89.25 108 LYS A CA 1
ATOM 804 C C . LYS A 1 108 ? 11.500 -1.953 -19.466 1.00 89.25 108 LYS A C 1
ATOM 806 O O . LYS A 1 108 ? 12.460 -2.263 -20.171 1.00 89.25 108 LYS A O 1
ATOM 811 N N . ALA A 1 109 ? 10.297 -2.510 -19.609 1.00 89.38 109 ALA A N 1
ATOM 812 C CA . ALA A 1 109 ? 10.018 -3.581 -20.564 1.00 89.38 109 ALA A CA 1
ATOM 813 C C . ALA A 1 109 ? 10.301 -3.175 -22.020 1.00 89.38 109 ALA A C 1
ATOM 815 O O . ALA A 1 109 ? 10.853 -3.961 -22.788 1.00 89.38 109 ALA A O 1
ATOM 816 N N . HIS A 1 110 ? 9.990 -1.934 -22.408 1.00 87.25 110 HIS A N 1
ATOM 817 C CA . HIS A 1 110 ? 10.313 -1.436 -23.751 1.00 87.25 110 HIS A CA 1
ATOM 818 C C . HIS A 1 110 ? 11.800 -1.135 -23.952 1.00 87.25 110 HIS A C 1
ATOM 820 O O . HIS A 1 110 ? 12.274 -1.169 -25.085 1.00 87.25 110 HIS A O 1
ATOM 826 N N . LEU A 1 111 ? 12.529 -0.841 -22.874 1.00 89.56 111 LEU A N 1
ATOM 827 C CA . LEU A 1 111 ? 13.984 -0.680 -22.884 1.00 89.56 111 LEU A CA 1
ATOM 828 C C . LEU A 1 111 ? 14.728 -2.028 -22.829 1.00 89.56 111 LEU A C 1
ATOM 830 O O . LEU A 1 111 ? 15.956 -2.045 -22.887 1.00 89.56 111 LEU A O 1
ATOM 834 N N . GLY A 1 112 ? 13.999 -3.148 -22.771 1.00 90.56 112 GLY A N 1
ATOM 835 C CA . GLY A 1 112 ? 14.545 -4.504 -22.813 1.00 90.56 112 GLY A CA 1
ATOM 836 C C . GLY A 1 112 ? 14.781 -5.151 -21.445 1.00 90.56 112 GLY A C 1
ATOM 837 O O . GLY A 1 112 ? 15.319 -6.255 -21.400 1.00 90.56 112 GLY A O 1
ATOM 838 N N . ASP A 1 113 ? 14.378 -4.510 -20.343 1.00 92.12 113 ASP A N 1
ATOM 839 C CA . ASP A 1 113 ? 14.367 -5.135 -19.016 1.00 92.12 113 ASP A CA 1
ATOM 840 C C . ASP A 1 113 ? 13.110 -5.999 -18.862 1.00 92.12 113 ASP A C 1
ATOM 842 O O . ASP A 1 113 ? 11.990 -5.498 -18.820 1.00 92.12 113 ASP A O 1
ATOM 846 N N . LEU A 1 114 ? 13.297 -7.317 -18.827 1.00 90.69 114 LEU A N 1
ATOM 847 C CA . LEU A 1 114 ? 12.218 -8.303 -18.758 1.00 90.69 114 LEU A CA 1
ATOM 848 C C . LEU A 1 114 ? 12.206 -9.045 -17.415 1.00 90.69 114 LEU A C 1
ATOM 850 O O . LEU A 1 114 ? 11.759 -10.192 -17.350 1.00 90.69 114 LEU A O 1
ATOM 854 N N . ASP A 1 115 ? 12.697 -8.422 -16.338 1.00 92.81 115 ASP A N 1
ATOM 855 C CA . ASP A 1 115 ? 12.660 -8.995 -14.989 1.00 92.81 115 ASP A CA 1
ATOM 856 C C . ASP A 1 115 ? 11.238 -8.957 -14.393 1.00 92.81 115 ASP A C 1
ATOM 858 O O . ASP A 1 115 ? 10.905 -8.206 -13.470 1.00 92.81 115 ASP A O 1
ATOM 862 N N . TYR A 1 116 ? 10.374 -9.824 -14.926 1.00 89.81 116 TYR A N 1
ATOM 863 C CA . TYR A 1 116 ? 8.974 -9.957 -14.523 1.00 89.81 116 TYR A CA 1
ATOM 864 C C . TYR A 1 116 ? 8.804 -10.299 -13.038 1.00 89.81 116 TYR A C 1
ATOM 866 O O . TYR A 1 116 ? 7.765 -9.989 -12.458 1.00 89.81 116 TYR A O 1
ATOM 874 N N . VAL A 1 117 ? 9.809 -10.910 -12.397 1.00 92.69 117 VAL A N 1
ATOM 875 C CA . VAL A 1 117 ? 9.763 -11.231 -10.964 1.00 92.69 117 VAL A CA 1
ATOM 876 C C . VAL A 1 117 ? 9.877 -9.959 -10.134 1.00 92.69 117 VAL A C 1
ATOM 878 O O . VAL A 1 117 ? 9.074 -9.760 -9.222 1.00 92.69 117 VAL A O 1
ATOM 881 N N . LYS A 1 118 ? 10.841 -9.084 -10.444 1.00 91.56 118 LYS A N 1
ATOM 882 C CA . LYS A 1 118 ? 10.960 -7.791 -9.756 1.00 91.56 118 LYS A CA 1
ATOM 883 C C . LYS A 1 118 ? 9.749 -6.909 -10.021 1.00 91.56 118 LYS A C 1
ATOM 885 O O . LYS A 1 118 ? 9.193 -6.371 -9.072 1.00 91.56 118 LYS A O 1
ATOM 890 N N . HIS A 1 119 ? 9.301 -6.828 -11.273 1.00 92.44 119 HIS A N 1
ATOM 891 C CA . HIS A 1 119 ? 8.122 -6.043 -11.639 1.00 92.44 119 HIS A CA 1
ATOM 892 C C . HIS A 1 119 ? 6.858 -6.508 -10.896 1.00 92.44 119 HIS A C 1
ATOM 894 O O . HIS A 1 119 ? 6.111 -5.686 -10.369 1.00 92.44 119 HIS A O 1
ATOM 900 N N . ALA A 1 120 ? 6.646 -7.824 -10.774 1.00 93.12 120 ALA A N 1
ATOM 901 C CA . ALA A 1 120 ? 5.533 -8.369 -9.999 1.00 93.12 120 ALA A CA 1
ATOM 902 C C . ALA A 1 120 ? 5.654 -8.067 -8.497 1.00 93.12 120 ALA A C 1
ATOM 904 O O . ALA A 1 120 ? 4.647 -7.789 -7.851 1.00 93.12 120 ALA A O 1
ATOM 905 N N . LEU A 1 121 ? 6.868 -8.105 -7.934 1.00 93.38 121 LEU A N 1
ATOM 906 C CA . LEU A 1 121 ? 7.091 -7.767 -6.527 1.00 93.38 121 LEU A CA 1
ATOM 907 C C . LEU A 1 121 ? 6.817 -6.288 -6.233 1.00 93.38 121 LEU A C 1
ATOM 909 O O . LEU A 1 121 ? 6.215 -6.003 -5.205 1.00 93.38 121 LEU A O 1
ATOM 913 N N . THR A 1 122 ? 7.199 -5.375 -7.128 1.00 92.88 122 THR A N 1
ATOM 914 C CA . THR A 1 122 ? 6.886 -3.942 -7.005 1.00 92.88 122 THR A CA 1
ATOM 915 C C . THR A 1 122 ? 5.373 -3.707 -6.957 1.00 92.88 122 THR A C 1
ATOM 917 O O . THR A 1 122 ? 4.855 -3.129 -6.002 1.00 92.88 122 THR A O 1
ATOM 920 N N . LEU A 1 123 ? 4.632 -4.263 -7.919 1.00 93.69 123 LEU A N 1
ATOM 921 C CA . LEU A 1 123 ? 3.172 -4.135 -7.942 1.00 93.69 123 LEU A CA 1
ATOM 922 C C . LEU A 1 123 ? 2.494 -4.817 -6.744 1.00 93.69 123 LEU A C 1
ATOM 924 O O . LEU A 1 123 ? 1.463 -4.349 -6.264 1.00 93.69 123 LEU A O 1
ATOM 928 N N . PHE A 1 124 ? 3.066 -5.915 -6.240 1.00 94.12 124 PHE A N 1
ATOM 929 C CA . PHE A 1 124 ? 2.590 -6.569 -5.023 1.00 94.12 124 PHE A CA 1
ATOM 930 C C . PHE A 1 124 ? 2.736 -5.660 -3.796 1.00 94.12 124 PHE A C 1
ATOM 932 O O . PHE A 1 124 ? 1.780 -5.533 -3.030 1.00 94.12 124 PHE A O 1
ATOM 939 N N . THR A 1 125 ? 3.883 -4.993 -3.629 1.00 93.75 125 THR A N 1
ATOM 940 C CA . THR A 1 125 ? 4.091 -4.063 -2.509 1.00 93.75 125 THR A CA 1
ATOM 941 C C . THR A 1 125 ? 3.140 -2.871 -2.580 1.00 93.75 125 THR A C 1
ATOM 943 O O . THR A 1 125 ? 2.559 -2.496 -1.563 1.00 93.75 125 THR A O 1
ATOM 946 N N . ASP A 1 126 ? 2.879 -2.333 -3.776 1.00 93.81 126 ASP A N 1
ATOM 947 C CA . ASP A 1 126 ? 1.882 -1.271 -3.960 1.00 93.81 126 ASP A CA 1
ATOM 948 C C . ASP A 1 126 ? 0.478 -1.735 -3.581 1.00 93.81 126 ASP A C 1
ATOM 950 O O . ASP A 1 126 ? -0.251 -1.042 -2.863 1.00 93.81 126 ASP A O 1
ATOM 954 N N . PHE A 1 127 ? 0.102 -2.938 -4.022 1.00 95.31 127 PHE A N 1
ATOM 955 C CA . PHE A 1 127 ? -1.191 -3.527 -3.705 1.00 95.31 127 PHE A CA 1
ATOM 956 C C . PHE A 1 127 ? -1.386 -3.675 -2.193 1.00 95.31 127 PHE A C 1
ATOM 958 O O . PHE A 1 127 ? -2.404 -3.227 -1.659 1.00 95.31 127 PHE A O 1
ATOM 965 N N . VAL A 1 128 ? -0.417 -4.271 -1.488 1.00 95.38 128 VAL A N 1
ATOM 966 C CA . VAL A 1 128 ? -0.481 -4.446 -0.028 1.00 95.38 128 VAL A CA 1
ATOM 967 C C . VAL A 1 128 ? -0.537 -3.090 0.670 1.00 95.38 128 VAL A C 1
ATOM 969 O O . VAL A 1 128 ? -1.349 -2.887 1.577 1.00 95.38 128 VAL A O 1
ATOM 972 N N . ALA A 1 129 ? 0.270 -2.136 0.212 1.00 93.81 129 ALA A N 1
ATOM 973 C CA . ALA A 1 129 ? 0.303 -0.795 0.755 1.00 93.81 129 ALA A CA 1
ATOM 974 C C . ALA A 1 129 ? -1.062 -0.098 0.625 1.00 93.81 129 ALA A C 1
ATOM 976 O O . ALA A 1 129 ? -1.507 0.537 1.580 1.00 93.81 129 ALA A O 1
ATOM 977 N N . VAL A 1 130 ? -1.769 -0.217 -0.501 1.00 96.25 130 VAL A N 1
ATOM 978 C CA . VAL A 1 130 ? -3.132 0.329 -0.658 1.00 96.25 130 VAL A CA 1
ATOM 979 C C . VAL A 1 130 ? -4.149 -0.466 0.175 1.00 96.25 130 VAL A C 1
ATOM 981 O O . VAL A 1 130 ? -4.980 0.133 0.864 1.00 96.25 130 VAL A O 1
ATOM 984 N N . PHE A 1 131 ? -4.059 -1.799 0.174 1.00 96.50 131 PHE A N 1
ATOM 985 C CA . PHE A 1 131 ? -4.938 -2.693 0.935 1.00 96.50 131 PHE A CA 1
ATOM 986 C C . PHE A 1 131 ? -4.947 -2.381 2.430 1.00 96.50 131 PHE A C 1
ATOM 988 O O . PHE A 1 131 ? -6.018 -2.207 3.009 1.00 96.50 131 PHE A O 1
ATOM 995 N N . VAL A 1 132 ? -3.773 -2.238 3.049 1.00 95.44 132 VAL A N 1
ATOM 996 C CA . VAL A 1 132 ? -3.656 -1.944 4.484 1.00 95.44 132 VAL A CA 1
ATOM 997 C C . VAL A 1 132 ? -4.370 -0.639 4.844 1.00 95.44 132 VAL A C 1
ATOM 999 O O . VAL A 1 132 ? -5.115 -0.608 5.823 1.00 95.44 132 VAL A O 1
ATOM 1002 N N . ARG A 1 133 ? -4.221 0.432 4.047 1.00 95.00 133 ARG A N 1
ATOM 1003 C CA . ARG A 1 133 ? -4.919 1.704 4.332 1.00 95.00 133 ARG A CA 1
ATOM 1004 C C . ARG A 1 133 ? -6.426 1.555 4.197 1.00 95.00 133 ARG A C 1
ATOM 1006 O O . ARG A 1 133 ? -7.149 2.004 5.082 1.00 95.00 133 ARG A O 1
ATOM 1013 N N . ILE A 1 134 ? -6.900 0.918 3.124 1.00 96.25 134 ILE A N 1
ATOM 1014 C CA . ILE A 1 134 ? -8.338 0.687 2.922 1.00 96.25 134 ILE A CA 1
ATOM 1015 C C . ILE A 1 134 ? -8.907 -0.133 4.083 1.00 96.25 134 ILE A C 1
ATOM 1017 O O . ILE A 1 134 ? -9.940 0.237 4.641 1.00 96.25 134 ILE A O 1
ATOM 1021 N N . LEU A 1 135 ? -8.209 -1.190 4.504 1.00 95.94 135 LEU A N 1
ATOM 1022 C CA . LEU A 1 135 ? -8.621 -2.025 5.625 1.00 95.94 135 LEU A CA 1
ATOM 1023 C C . LEU A 1 135 ? -8.740 -1.209 6.918 1.00 95.94 135 LEU A C 1
ATOM 1025 O O . LEU A 1 135 ? -9.779 -1.267 7.572 1.00 95.94 135 LEU A O 1
ATOM 1029 N N . ILE A 1 136 ? -7.743 -0.384 7.256 1.00 94.12 136 ILE A N 1
ATOM 1030 C CA . ILE A 1 136 ? -7.795 0.461 8.462 1.00 94.12 136 ILE A CA 1
ATOM 1031 C C . ILE A 1 136 ? -8.967 1.455 8.399 1.00 94.12 136 ILE A C 1
ATOM 1033 O O . ILE A 1 136 ? -9.689 1.613 9.388 1.00 94.12 136 ILE A O 1
ATOM 1037 N N . ILE A 1 137 ? -9.204 2.092 7.244 1.00 94.25 137 ILE A N 1
ATOM 1038 C CA . ILE A 1 137 ? -10.342 3.010 7.049 1.00 94.25 137 ILE A CA 1
ATOM 1039 C C . ILE A 1 137 ? -11.665 2.284 7.312 1.00 94.25 137 ILE A C 1
ATOM 1041 O O . ILE A 1 137 ? -12.516 2.772 8.062 1.00 94.25 137 ILE A O 1
ATOM 1045 N N . MET A 1 138 ? -11.851 1.112 6.706 1.00 94.06 138 MET A N 1
ATOM 1046 C CA . MET A 1 138 ? -13.095 0.360 6.833 1.00 94.06 138 MET A CA 1
ATOM 1047 C C . MET A 1 138 ? -13.303 -0.186 8.247 1.00 94.06 138 MET A C 1
ATOM 1049 O O . MET A 1 138 ? -14.430 -0.154 8.745 1.00 94.06 138 MET A O 1
ATOM 1053 N N . LEU A 1 139 ? -12.236 -0.622 8.921 1.00 93.75 139 LEU A N 1
ATOM 1054 C CA . LEU A 1 139 ? -12.301 -1.080 10.308 1.00 93.75 139 LEU A CA 1
ATOM 1055 C C . LEU A 1 139 ? -12.734 0.031 11.251 1.00 93.75 139 LEU A C 1
ATOM 1057 O O . LEU A 1 139 ? -13.660 -0.168 12.039 1.00 93.75 139 LEU A O 1
ATOM 1061 N N . LYS A 1 140 ? -12.138 1.221 11.126 1.00 91.19 140 LYS A N 1
ATOM 1062 C CA . LYS A 1 140 ? -12.541 2.372 11.936 1.00 91.19 140 LYS A CA 1
ATOM 1063 C C . LYS A 1 140 ? -14.007 2.731 11.709 1.00 91.19 140 LYS A C 1
ATOM 1065 O O . LYS A 1 140 ? -14.750 2.920 12.670 1.00 91.19 140 LYS A O 1
ATOM 1070 N N . ASN A 1 141 ? -14.448 2.752 10.452 1.00 90.81 141 ASN A N 1
ATOM 1071 C CA . ASN A 1 141 ? -15.842 3.036 10.113 1.00 90.81 141 ASN A CA 1
ATOM 1072 C C . ASN A 1 141 ? -16.811 1.978 10.677 1.00 90.81 141 ASN A C 1
ATOM 1074 O O . ASN A 1 141 ? -17.910 2.322 11.122 1.00 90.81 141 ASN A O 1
ATOM 1078 N N . SER A 1 142 ? -16.420 0.699 10.675 1.00 90.62 142 SER A N 1
ATOM 1079 C CA . SER A 1 142 ? -17.221 -0.392 11.247 1.00 90.62 142 SER A CA 1
ATOM 1080 C C . SER A 1 142 ? -17.320 -0.289 12.774 1.00 90.62 142 SER A C 1
ATOM 1082 O O . SE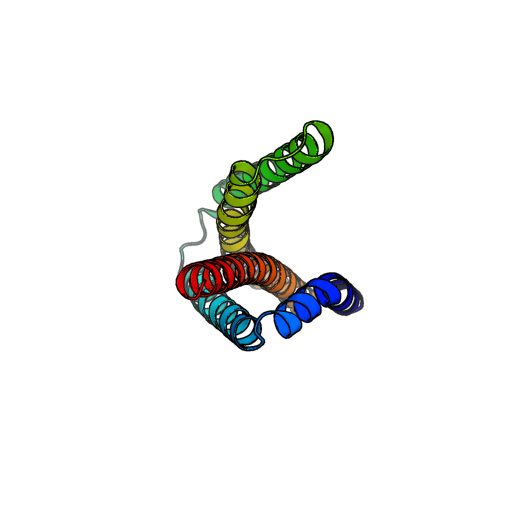R A 1 142 ? -18.424 -0.350 13.325 1.00 90.62 142 SER A O 1
ATOM 1084 N N . ALA A 1 143 ? -16.199 -0.022 13.452 1.00 88.06 143 ALA A N 1
ATOM 1085 C CA . ALA A 1 143 ? -16.148 0.175 14.900 1.00 88.06 143 ALA A CA 1
ATOM 1086 C C . ALA A 1 143 ? -16.994 1.381 15.354 1.00 88.06 143 ALA A C 1
ATOM 1088 O O . ALA A 1 143 ? -17.813 1.268 16.262 1.00 88.06 143 ALA A O 1
ATOM 1089 N N . GLU A 1 144 ? -16.905 2.525 14.668 1.00 87.69 144 GLU A N 1
ATOM 1090 C CA . GLU A 1 144 ? -17.745 3.691 14.986 1.00 87.69 144 GLU A CA 1
ATOM 1091 C C . GLU A 1 144 ? -19.246 3.400 14.805 1.00 87.69 144 GLU A C 1
ATOM 1093 O O . GLU A 1 144 ? -20.100 3.919 15.534 1.00 87.69 144 GLU A O 1
ATOM 1098 N N . LYS A 1 145 ? -19.599 2.566 13.819 1.00 87.38 145 LYS A N 1
ATOM 1099 C CA . LYS A 1 145 ? -20.987 2.172 13.552 1.00 87.38 145 LYS A CA 1
ATOM 1100 C C . LYS A 1 145 ? -21.524 1.219 14.621 1.00 87.38 145 LYS A C 1
ATOM 1102 O O . LYS A 1 145 ? -22.706 1.324 14.964 1.00 87.38 145 LYS A O 1
ATOM 1107 N N . SER A 1 146 ? -20.701 0.308 15.142 1.00 86.00 146 SER A N 1
ATOM 1108 C CA . SER A 1 146 ? -21.098 -0.602 16.221 1.00 86.00 146 SER A CA 1
ATOM 1109 C C . SER A 1 146 ? -21.323 0.159 17.534 1.00 86.00 146 SER A C 1
ATOM 1111 O O . SER A 1 146 ? -22.364 -0.029 18.169 1.00 86.00 146 SER A O 1
ATOM 1113 N N . GLU A 1 147 ? -20.455 1.118 17.871 1.00 86.44 147 GLU A N 1
ATOM 1114 C CA . GLU A 1 147 ? -20.628 1.970 19.054 1.00 86.44 147 GLU A CA 1
ATOM 1115 C C . GLU A 1 147 ? -21.905 2.816 18.996 1.00 86.44 147 GLU A C 1
ATOM 1117 O O . GLU A 1 147 ? -22.674 2.865 19.959 1.00 86.44 147 GLU A O 1
ATOM 1122 N N . LYS A 1 148 ? -22.183 3.453 17.849 1.00 85.81 148 LYS A N 1
ATOM 1123 C CA . LYS A 1 148 ? -23.410 4.249 17.657 1.00 85.81 148 LYS A CA 1
ATOM 1124 C C . LYS A 1 148 ? -24.676 3.404 17.792 1.00 85.81 148 LYS A C 1
ATOM 1126 O O . LYS A 1 148 ? -25.687 3.903 18.277 1.00 85.81 148 LYS A O 1
ATOM 1131 N N . LYS A 1 149 ? -24.647 2.137 17.360 1.00 84.50 149 LYS A N 1
ATOM 1132 C CA . LYS A 1 149 ? -25.778 1.210 17.532 1.00 84.50 149 LYS A CA 1
ATOM 1133 C C . LYS A 1 149 ? -25.992 0.834 18.996 1.00 84.50 149 LYS A C 1
ATOM 1135 O O . LYS A 1 149 ? -27.144 0.724 19.400 1.00 84.50 149 LYS A O 1
ATOM 1140 N N . LYS A 1 150 ? -24.918 0.659 19.773 1.00 84.56 150 LYS A N 1
ATOM 1141 C CA . LYS A 1 150 ? -24.997 0.353 21.208 1.00 84.56 150 LYS A CA 1
ATOM 1142 C C . LYS A 1 150 ? -25.625 1.515 21.988 1.00 84.56 150 LYS A C 1
ATOM 1144 O O . LYS A 1 150 ? -26.649 1.321 22.622 1.00 84.56 150 LYS A O 1
ATOM 1149 N N . LYS A 1 151 ? -25.140 2.744 21.766 1.00 83.81 151 LYS A N 1
ATOM 1150 C CA . LYS A 1 151 ? -25.674 3.978 22.385 1.00 83.81 151 LYS A CA 1
ATOM 1151 C C . LYS A 1 151 ? -27.133 4.318 22.043 1.00 83.81 151 LYS A C 1
ATOM 1153 O O . LYS A 1 151 ? -27.691 5.215 22.651 1.00 83.81 151 LYS A O 1
ATOM 1158 N N . ARG A 1 152 ? -27.721 3.697 21.012 1.00 81.81 152 ARG A N 1
ATOM 1159 C CA . ARG A 1 152 ? -29.142 3.871 20.644 1.00 81.81 152 ARG A CA 1
ATOM 1160 C C . ARG A 1 152 ? -30.061 2.821 21.278 1.00 81.81 152 ARG A C 1
ATOM 1162 O O . ARG A 1 152 ? -31.271 2.926 21.112 1.00 81.81 152 ARG A O 1
ATOM 1169 N N . ARG A 1 153 ? -29.492 1.760 21.857 1.00 77.06 153 ARG A N 1
ATOM 1170 C CA . ARG A 1 153 ? -30.225 0.671 22.520 1.00 77.06 153 ARG A CA 1
ATOM 1171 C C . ARG A 1 153 ? -30.266 0.840 24.039 1.00 77.06 153 ARG A C 1
ATOM 1173 O O . ARG A 1 153 ? -31.181 0.292 24.644 1.00 77.06 153 ARG A O 1
ATOM 1180 N N . ASP A 1 154 ? -29.290 1.559 24.589 1.00 60.28 154 ASP A N 1
ATOM 1181 C CA . ASP A 1 154 ? -29.271 2.072 25.963 1.00 60.28 154 ASP A CA 1
ATOM 1182 C C . ASP A 1 154 ? -30.081 3.379 26.050 1.00 60.28 154 ASP A C 1
ATOM 1184 O O . ASP A 1 154 ? -30.755 3.587 27.083 1.00 60.28 154 ASP A O 1
#

Solvent-accessible surface area (backbone atoms only — not comparable to full-atom values): 8370 Å² total; per-residue (Å²): 111,70,65,63,55,53,51,51,60,68,48,42,66,60,52,52,53,32,52,73,76,42,52,66,50,51,55,51,25,49,52,51,38,52,51,49,48,53,52,42,39,51,50,32,77,74,54,79,90,84,57,58,72,62,51,53,53,52,42,52,51,48,52,53,49,50,52,53,50,53,53,48,28,71,74,72,64,62,50,77,65,55,55,51,49,51,45,55,53,45,38,54,41,40,54,49,45,40,29,50,52,51,40,50,47,54,51,38,44,75,75,67,49,76,61,59,68,60,51,50,49,54,55,47,53,35,49,51,57,39,30,55,40,46,36,54,54,49,50,52,55,50,54,57,51,52,53,55,55,51,69,71,74,110

Foldseek 3Di:
DVVVVVLCVVCVVLQVLLVVLDNVLLVVLLVVLVVLLCVLLVVLVVDDQDCLVVLVVVLVVLVVVLVVLVVCCVVVPDDPVSVVCSLVSQLVSLSSQSSSLSNVVVVCVVVPNPPVVVSVVSNVVSSSSNSSSSSVVSSVVSVVVVVVVVVVVD

InterPro domains:
  IPR006214 Bax inhibitor 1-related [PF01027] (2-141)
  IPR006214 Bax inhibitor 1-related [PTHR23291] (2-138)

pLDDT: mean 88.51, std 7.68, range [59.12, 96.81]

Radius of gyration: 17.86 Å; Cα contacts (8 Å, |Δi|>4): 94; chains: 1; bounding box: 45×30×50 Å

Sequence (154 aa):
MASAVFEGASVGPLIDLAIQIDPSVLVAAFVGTAIAFACFSGAAMLAKRREYLYLGGLLSSGVSMLLWLHFASSIFGGSAAFFMFEIYFGLLVFVGYMVVDTQDIIEKAHLGDLDYVKHALTLFTDFVAVFVRILIIMLKNSAEKSEKKKKRRD

Organism: Gossypium aridum (NCBI:txid34290)